Protein AF-A0A0E9PYN2-F1 (afdb_monomer_lite)

Foldseek 3Di:
DVQLVDQEAEADAD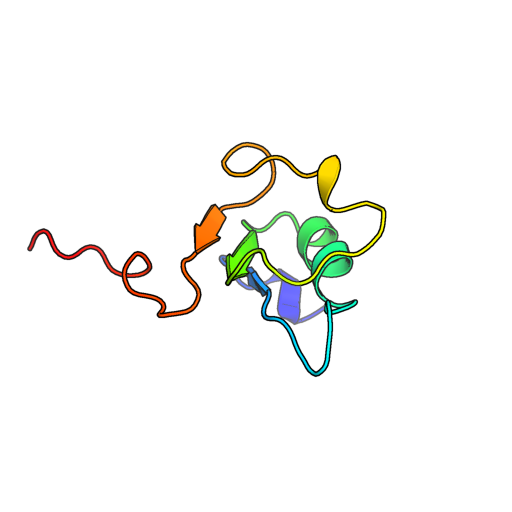VAGDPVQVVNLVSVHAYEYEDDPGDDPCVVVDDDPPRHPYAYNVNPVVDDPPD

InterPro domains:
  IPR006598 Glycosyl transferase CAP10 domain [PF05686] (2-64)
  IPR051091 Protein O-Glucosyltransferase/Glycosyltransferase 90 [PTHR12203] (2-62)

Organism: Anguilla anguilla (NCBI:txid7936)

Secondary structure (DSSP, 8-state):
-GGGGSS-EEE--SSSS-THHHHHHTT-SPEEEE-SS---TTGGGS-BTTTBEEE-TT-TTSS----

Sequence (67 aa):
MNVCYTRYLFNFRGVAASFRFKHLFLCGSPVFHVGEEWLEFFYPQLQPWVHYIPVKQDLSNLRYSHL

pLD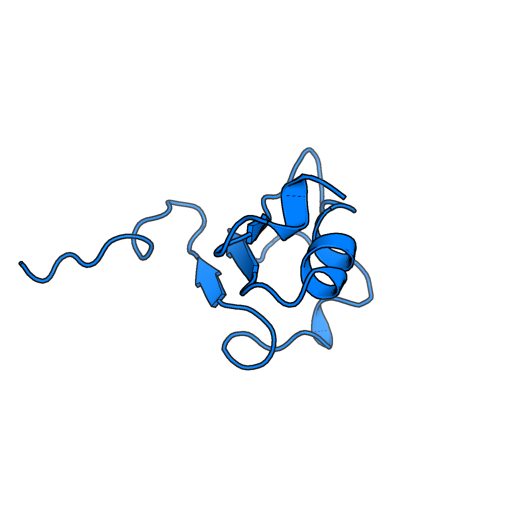DT: mean 92.28, std 12.13, range [44.94, 98.19]

Radius of gyration: 12.2 Å; chains: 1; bounding box: 31×32×27 Å

Structure (mmCIF, N/CA/C/O backbone):
data_AF-A0A0E9PYN2-F1
#
_entry.id   AF-A0A0E9PYN2-F1
#
loop_
_atom_site.group_PDB
_atom_site.id
_atom_site.type_symbol
_atom_site.label_atom_id
_atom_site.label_alt_id
_atom_site.label_comp_id
_atom_site.label_asym_id
_atom_site.label_entity_id
_atom_site.label_seq_id
_atom_site.pdbx_PDB_ins_code
_atom_site.Cartn_x
_atom_site.Cartn_y
_atom_site.Cartn_z
_atom_site.occupancy
_atom_site.B_iso_or_equiv
_atom_site.auth_seq_id
_atom_site.auth_comp_id
_atom_site.auth_asym_id
_atom_site.auth_atom_id
_atom_site.pdbx_PDB_model_num
ATOM 1 N N . MET A 1 1 ? 10.341 3.509 15.927 1.00 54.34 1 MET A N 1
ATOM 2 C CA . MET A 1 1 ? 9.238 3.885 16.840 1.00 54.34 1 MET A CA 1
ATOM 3 C C . MET A 1 1 ? 8.532 5.187 16.452 1.00 54.34 1 MET A C 1
ATOM 5 O O . MET A 1 1 ? 7.315 5.185 16.494 1.00 54.34 1 MET A O 1
ATOM 9 N N . ASN A 1 2 ? 9.211 6.251 15.990 1.00 74.56 2 ASN A N 1
ATOM 10 C CA . ASN A 1 2 ? 8.530 7.518 15.632 1.00 74.56 2 ASN A CA 1
ATOM 11 C C . ASN A 1 2 ? 7.487 7.435 14.499 1.00 74.56 2 ASN A C 1
ATOM 13 O O . ASN A 1 2 ? 6.559 8.233 14.467 1.00 74.56 2 ASN A O 1
ATOM 17 N N . VAL A 1 3 ? 7.602 6.467 13.585 1.00 84.44 3 VAL A N 1
ATOM 18 C CA . VAL A 1 3 ? 6.654 6.298 12.467 1.00 84.44 3 VAL A CA 1
ATOM 19 C C . VAL A 1 3 ? 5.254 5.890 12.950 1.00 84.44 3 VAL A C 1
A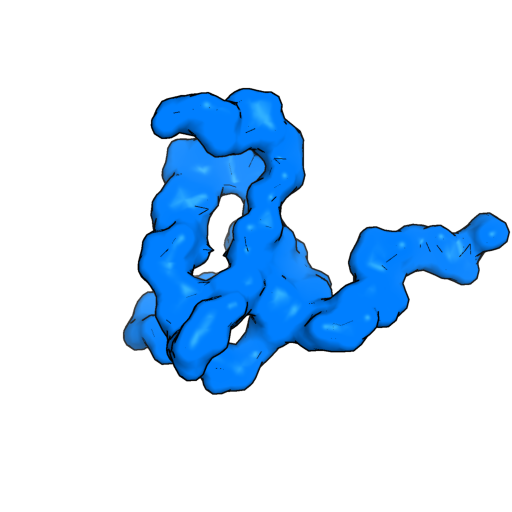TOM 21 O O . VAL A 1 3 ? 4.261 6.337 12.382 1.00 84.44 3 VAL A O 1
ATOM 24 N N . CYS A 1 4 ? 5.154 5.111 14.031 1.00 90.50 4 CYS A N 1
ATOM 25 C CA . CYS A 1 4 ? 3.881 4.543 14.477 1.00 90.50 4 CYS A CA 1
ATOM 26 C C . CYS A 1 4 ? 2.916 5.565 15.107 1.00 90.50 4 CYS A C 1
ATOM 28 O O . CYS A 1 4 ? 1.754 5.244 15.312 1.00 90.50 4 CYS A O 1
ATOM 30 N N . TYR A 1 5 ? 3.353 6.801 15.376 1.00 92.31 5 TYR A N 1
ATOM 31 C CA . TYR A 1 5 ? 2.449 7.878 15.807 1.00 92.31 5 TYR A CA 1
ATOM 32 C C . TYR A 1 5 ? 1.591 8.438 14.664 1.00 92.31 5 TYR A C 1
ATOM 34 O O . TYR A 1 5 ? 0.630 9.170 14.903 1.00 92.31 5 TYR A O 1
ATOM 42 N N . THR A 1 6 ? 1.935 8.132 13.411 1.00 92.06 6 THR A N 1
ATOM 43 C CA . THR A 1 6 ? 1.191 8.626 12.250 1.00 92.06 6 THR A CA 1
ATOM 44 C C . THR A 1 6 ? -0.009 7.732 11.948 1.00 92.06 6 THR A C 1
ATOM 46 O O . THR A 1 6 ? 0.073 6.507 12.007 1.00 92.06 6 THR A O 1
ATOM 49 N N . ARG A 1 7 ? -1.147 8.354 11.614 1.00 92.62 7 ARG A N 1
ATOM 50 C CA . ARG A 1 7 ? -2.409 7.636 11.361 1.00 92.62 7 ARG A CA 1
ATOM 51 C C . ARG A 1 7 ? -2.426 6.882 10.033 1.00 92.62 7 ARG A C 1
ATOM 53 O O . ARG A 1 7 ? -3.205 5.954 9.895 1.00 92.62 7 ARG A O 1
ATOM 60 N N . TYR A 1 8 ? -1.600 7.280 9.068 1.00 95.75 8 TYR A N 1
ATOM 61 C CA . TYR A 1 8 ? -1.590 6.711 7.722 1.00 95.75 8 TYR A CA 1
ATOM 62 C C . TYR A 1 8 ? -0.152 6.496 7.266 1.00 95.75 8 TYR A C 1
ATOM 64 O O . TYR A 1 8 ? 0.648 7.434 7.264 1.00 95.75 8 TYR A O 1
ATOM 72 N N . LEU A 1 9 ? 0.170 5.261 6.892 1.00 97.56 9 LEU A N 1
ATOM 73 C CA . LEU A 1 9 ? 1.528 4.840 6.570 1.00 97.56 9 LEU A CA 1
ATOM 74 C C . LEU A 1 9 ? 1.641 4.473 5.101 1.00 97.56 9 LEU A C 1
ATOM 76 O O . LEU A 1 9 ? 0.971 3.560 4.641 1.00 97.56 9 LEU A O 1
ATOM 80 N N . PHE A 1 10 ? 2.523 5.141 4.364 1.00 97.38 10 PHE A N 1
ATOM 81 C CA . PHE A 1 10 ? 2.716 4.857 2.946 1.00 97.38 10 PHE A CA 1
ATOM 82 C C . PHE A 1 10 ? 3.881 3.901 2.703 1.00 97.38 10 PHE A C 1
ATOM 84 O O . PHE A 1 10 ? 4.980 4.069 3.243 1.00 97.38 10 PHE A O 1
ATOM 91 N N . ASN A 1 11 ? 3.653 2.940 1.815 1.00 98.06 11 ASN A N 1
ATOM 92 C CA . ASN A 1 11 ? 4.681 2.106 1.224 1.00 98.06 11 ASN A CA 1
ATOM 93 C C . ASN A 1 11 ? 4.807 2.386 -0.275 1.00 98.06 11 ASN A C 1
ATOM 95 O O . ASN A 1 11 ? 3.842 2.249 -1.025 1.00 98.06 11 ASN A O 1
ATOM 99 N N . PHE A 1 12 ? 6.030 2.691 -0.698 1.00 97.88 12 PHE A N 1
ATOM 100 C CA . PHE A 1 12 ? 6.427 2.848 -2.092 1.00 97.88 12 PHE A CA 1
ATOM 101 C C . PHE A 1 12 ? 7.533 1.847 -2.419 1.00 97.88 12 PHE A C 1
ATOM 103 O O . PHE A 1 12 ? 8.331 1.486 -1.545 1.00 97.88 12 PHE A O 1
ATOM 110 N N . ARG A 1 13 ? 7.627 1.463 -3.693 1.00 97.12 13 ARG A N 1
ATOM 111 C CA . ARG A 1 13 ? 8.813 0.785 -4.229 1.00 97.12 13 ARG A CA 1
ATOM 112 C C . ARG A 1 13 ? 10.057 1.681 -4.158 1.00 97.12 13 ARG A C 1
ATOM 114 O O . ARG A 1 13 ? 9.952 2.906 -4.132 1.00 97.12 13 ARG A O 1
ATOM 121 N N . GLY A 1 14 ? 11.229 1.055 -4.136 1.00 95.94 14 GLY A N 1
ATOM 122 C CA . GLY A 1 14 ? 12.520 1.701 -4.381 1.00 95.94 14 GLY A CA 1
ATOM 123 C C . GLY A 1 14 ? 13.081 1.234 -5.723 1.00 95.94 14 GLY A C 1
ATOM 124 O O . GLY A 1 14 ? 12.369 1.235 -6.725 1.00 95.94 14 GLY A O 1
ATOM 125 N N . VAL A 1 15 ? 14.332 0.762 -5.722 1.00 96.94 15 VAL A N 1
ATOM 126 C CA . VAL A 1 15 ? 14.907 0.009 -6.857 1.00 96.94 15 VAL A CA 1
ATOM 127 C C . VAL A 1 15 ? 14.095 -1.265 -7.140 1.00 96.94 15 VAL A C 1
ATOM 129 O O . VAL A 1 15 ? 13.898 -1.621 -8.294 1.00 96.94 15 VAL A O 1
ATOM 132 N N . ALA A 1 16 ? 13.587 -1.907 -6.083 1.00 96.06 16 ALA A N 1
ATOM 133 C CA . ALA A 1 16 ? 12.675 -3.049 -6.118 1.00 96.06 16 ALA A CA 1
ATOM 134 C C . ALA A 1 16 ? 11.614 -2.906 -5.003 1.00 96.06 16 ALA A C 1
ATOM 136 O O . ALA A 1 16 ? 11.361 -1.794 -4.519 1.00 96.06 16 ALA A O 1
ATOM 137 N N . ALA A 1 17 ? 11.002 -4.011 -4.565 1.00 97.38 17 ALA A N 1
ATOM 138 C CA . ALA A 1 17 ? 10.129 -4.016 -3.392 1.00 97.38 17 ALA A CA 1
ATOM 139 C C . ALA A 1 17 ? 10.866 -3.476 -2.149 1.00 97.38 17 ALA A C 1
ATOM 141 O O . ALA A 1 17 ? 12.083 -3.614 -2.009 1.00 97.38 17 ALA A O 1
ATOM 142 N N . SER A 1 18 ? 10.137 -2.801 -1.257 1.00 98.00 18 SER A N 1
ATOM 143 C CA . SER A 1 18 ? 10.731 -2.150 -0.091 1.00 98.00 18 SER A CA 1
ATOM 144 C C . SER A 1 18 ? 10.532 -2.981 1.166 1.00 98.00 18 SER A C 1
ATOM 146 O O . SER A 1 18 ? 9.401 -3.171 1.611 1.00 98.00 18 SER A O 1
ATOM 148 N N . PHE A 1 19 ? 11.634 -3.292 1.855 1.00 96.94 19 PHE A N 1
ATOM 149 C CA . PHE A 1 19 ? 11.592 -3.896 3.191 1.00 96.94 19 PHE A CA 1
ATOM 150 C C . PHE A 1 19 ? 10.822 -3.062 4.219 1.00 96.94 19 PHE A C 1
ATOM 152 O O . PHE A 1 19 ? 10.504 -3.565 5.296 1.00 96.94 19 PHE A O 1
ATOM 159 N N . ARG A 1 20 ? 10.510 -1.794 3.919 1.00 96.94 20 ARG A N 1
ATOM 160 C CA . ARG A 1 20 ? 9.633 -0.963 4.745 1.00 96.94 20 ARG A CA 1
ATOM 161 C C . ARG A 1 20 ? 8.261 -1.613 4.928 1.00 96.94 20 ARG A C 1
ATOM 163 O O . ARG A 1 20 ? 7.739 -1.550 6.036 1.00 96.94 20 ARG A O 1
ATOM 170 N N . PHE A 1 21 ? 7.710 -2.248 3.892 1.00 97.62 21 PHE A N 1
ATOM 171 C CA . PHE A 1 21 ? 6.300 -2.636 3.845 1.00 97.62 21 PHE A CA 1
ATOM 172 C C . PHE A 1 21 ? 5.871 -3.483 5.044 1.00 97.62 21 PHE A C 1
ATOM 174 O O . PHE A 1 21 ? 4.963 -3.098 5.777 1.00 97.62 21 PHE A O 1
ATOM 181 N N . LYS A 1 22 ? 6.609 -4.565 5.321 1.00 96.44 22 LYS A N 1
ATOM 182 C CA . LYS A 1 22 ? 6.338 -5.465 6.453 1.00 96.44 22 LYS A CA 1
ATOM 183 C C . LYS A 1 22 ? 6.389 -4.776 7.819 1.00 96.44 22 LYS A C 1
ATOM 185 O O . LYS A 1 22 ? 5.636 -5.139 8.714 1.00 96.44 22 LYS A O 1
ATOM 190 N N . HIS A 1 23 ? 7.243 -3.766 7.982 1.00 97.00 23 HIS A N 1
ATOM 191 C CA . HIS A 1 23 ? 7.394 -3.067 9.259 1.00 97.00 23 HIS A CA 1
ATOM 192 C C . HIS A 1 23 ? 6.237 -2.103 9.542 1.00 97.00 23 HIS A C 1
ATOM 194 O O . HIS A 1 23 ? 5.941 -1.854 10.707 1.00 97.00 23 HIS A O 1
ATOM 200 N N . LEU A 1 24 ? 5.575 -1.566 8.510 1.00 97.38 24 LEU A N 1
ATOM 201 C CA . LEU A 1 24 ? 4.471 -0.616 8.696 1.00 97.38 24 LEU A CA 1
ATOM 202 C C . LEU A 1 24 ? 3.255 -1.274 9.356 1.00 97.38 24 LEU A C 1
ATOM 204 O O . LEU A 1 24 ? 2.635 -0.664 10.222 1.00 97.38 24 LEU A O 1
ATOM 208 N N . PHE A 1 25 ? 2.962 -2.531 9.014 1.00 96.62 25 PHE A N 1
ATOM 209 C CA . PHE A 1 25 ? 1.837 -3.272 9.596 1.00 96.62 25 PHE A CA 1
ATOM 210 C C . PHE A 1 25 ? 1.957 -3.452 11.114 1.00 96.62 25 PHE A C 1
ATOM 212 O O . PHE A 1 25 ? 0.950 -3.468 11.817 1.00 96.62 25 PHE A O 1
ATOM 219 N N . LEU A 1 26 ? 3.183 -3.510 11.642 1.00 96.31 26 LEU A N 1
ATOM 220 C CA . LEU A 1 26 ? 3.433 -3.652 13.079 1.00 96.31 26 LEU A CA 1
ATOM 221 C C . LEU A 1 26 ? 3.061 -2.395 13.883 1.00 96.31 26 LEU A C 1
ATOM 223 O O . LEU A 1 26 ? 2.955 -2.468 15.103 1.00 96.31 26 LEU A O 1
ATOM 227 N N . CYS A 1 27 ? 2.860 -1.249 13.225 1.00 96.00 27 CYS A N 1
ATOM 228 C CA . CYS A 1 27 ? 2.425 -0.023 13.892 1.00 96.00 27 CYS A CA 1
ATOM 229 C C . CYS A 1 27 ? 0.912 0.018 14.175 1.00 96.00 27 CYS A C 1
ATOM 231 O O . CYS A 1 27 ? 0.477 0.910 14.896 1.00 96.00 27 CYS A O 1
ATOM 233 N N . GLY A 1 28 ? 0.102 -0.874 13.589 1.00 94.00 28 GLY A N 1
ATOM 234 C CA . GLY A 1 28 ? -1.364 -0.858 13.732 1.00 94.00 28 GLY A CA 1
ATOM 235 C C . GLY A 1 28 ? -2.088 0.277 12.990 1.00 94.00 28 GLY A C 1
ATOM 236 O O . GLY A 1 28 ? -3.315 0.332 13.004 1.00 94.00 28 GLY A O 1
ATOM 237 N N . SER A 1 29 ? -1.359 1.168 12.315 1.00 96.19 29 SER A N 1
ATOM 238 C CA . SER A 1 29 ? -1.937 2.198 11.448 1.00 96.19 29 SER A CA 1
ATOM 239 C C . SER A 1 29 ? -2.256 1.637 10.056 1.00 96.19 29 SER A C 1
ATOM 241 O O . SER A 1 29 ? -1.485 0.819 9.546 1.00 96.19 29 SER A O 1
ATOM 243 N N . PRO A 1 30 ? -3.327 2.111 9.390 1.00 96.75 30 PRO A N 1
ATOM 244 C CA . PRO A 1 30 ? -3.608 1.784 7.997 1.00 96.75 30 PRO A CA 1
ATOM 245 C C . PRO A 1 30 ? -2.405 2.007 7.074 1.00 96.75 30 PRO A C 1
ATOM 247 O O . PRO A 1 30 ? -1.807 3.089 7.050 1.00 96.75 30 P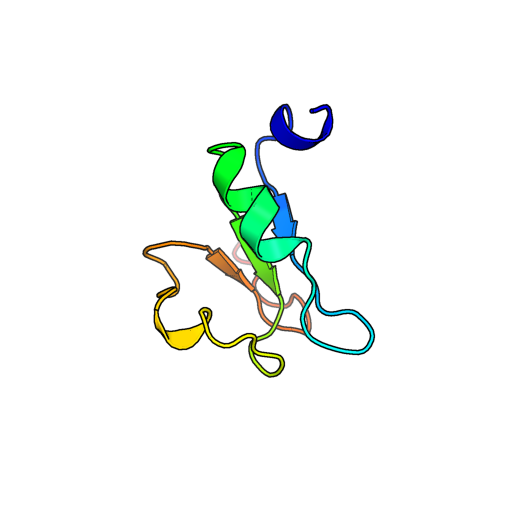RO A O 1
ATOM 250 N N . VAL A 1 31 ? -2.086 0.979 6.286 1.00 98.00 31 VAL A N 1
ATOM 251 C CA . VAL A 1 31 ? -0.997 1.012 5.306 1.00 98.00 31 VAL A CA 1
ATOM 252 C C . VAL A 1 31 ? -1.562 1.277 3.914 1.00 98.00 31 VAL A 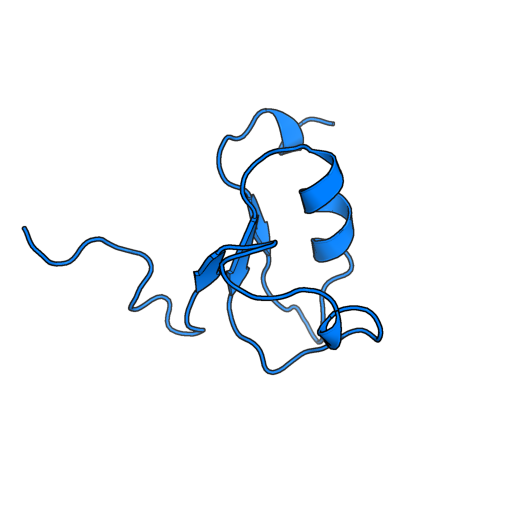C 1
ATOM 254 O O . VAL A 1 31 ? -2.426 0.546 3.443 1.00 98.00 31 VAL A O 1
ATOM 257 N N . PHE A 1 32 ? -1.054 2.305 3.245 1.00 98.00 32 PHE A N 1
ATOM 258 C CA . PHE A 1 32 ? -1.315 2.628 1.847 1.00 98.00 32 PHE A CA 1
ATOM 259 C C . PHE A 1 32 ? -0.174 2.066 1.004 1.00 98.00 32 PHE A C 1
ATOM 261 O O . PHE A 1 32 ? 0.969 2.505 1.141 1.00 98.00 32 PHE A O 1
ATOM 268 N N . HIS A 1 33 ? -0.458 1.094 0.143 1.00 98.19 33 HIS A N 1
ATOM 269 C CA . HIS A 1 33 ? 0.549 0.517 -0.744 1.00 98.19 33 HIS A CA 1
ATOM 270 C C . HIS A 1 33 ? 0.404 1.090 -2.152 1.00 98.19 33 HIS A C 1
ATOM 272 O O . HIS A 1 33 ? -0.644 0.941 -2.775 1.00 98.19 33 HIS A O 1
ATOM 278 N N . VAL A 1 34 ? 1.456 1.755 -2.632 1.00 98.06 34 VAL A N 1
ATOM 279 C CA . VAL A 1 34 ? 1.489 2.390 -3.952 1.00 98.06 34 VAL A CA 1
ATOM 280 C C . VAL A 1 34 ? 2.103 1.455 -4.992 1.00 98.06 34 VAL A C 1
ATOM 282 O O . VAL A 1 34 ? 3.273 1.078 -4.866 1.00 98.06 34 VAL A O 1
ATOM 285 N N . GLY A 1 35 ? 1.333 1.159 -6.041 1.00 95.88 35 GLY A N 1
ATOM 286 C CA . GLY A 1 35 ? 1.707 0.238 -7.118 1.00 95.88 35 GLY A CA 1
ATOM 287 C C . GLY A 1 35 ? 1.640 -1.238 -6.707 1.00 95.88 35 GLY A C 1
ATOM 288 O O . GLY A 1 35 ? 1.465 -1.560 -5.536 1.00 95.88 35 GLY A O 1
ATOM 289 N N . GLU A 1 36 ? 1.782 -2.131 -7.688 1.00 93.19 36 GLU A N 1
ATOM 290 C CA . GLU A 1 36 ? 1.637 -3.588 -7.493 1.00 93.19 36 GLU A CA 1
ATOM 291 C C . GLU A 1 36 ? 2.665 -4.436 -8.269 1.00 93.19 36 GLU A C 1
ATOM 293 O O . GLU A 1 36 ? 2.669 -5.657 -8.169 1.00 93.19 36 GLU A O 1
ATOM 298 N N . GLU A 1 37 ? 3.574 -3.803 -9.017 1.00 93.75 37 GLU A N 1
ATOM 299 C CA . GLU A 1 37 ? 4.523 -4.506 -9.898 1.00 93.75 37 GLU A CA 1
ATOM 300 C C . GLU A 1 37 ? 5.648 -5.228 -9.138 1.00 93.75 37 GLU A C 1
ATOM 302 O O . GLU A 1 37 ? 6.176 -6.237 -9.600 1.00 93.75 37 GLU A O 1
ATOM 307 N N . TRP A 1 38 ? 6.052 -4.696 -7.980 1.00 94.81 38 TRP A N 1
ATOM 308 C CA . TRP A 1 38 ? 7.221 -5.172 -7.240 1.00 94.81 38 TRP A CA 1
ATOM 309 C C . TRP A 1 38 ? 6.810 -5.975 -6.018 1.00 94.81 38 TRP A C 1
ATOM 311 O O . TRP A 1 38 ? 6.210 -5.432 -5.090 1.00 94.81 38 TRP A O 1
ATOM 321 N N . LEU A 1 39 ? 7.203 -7.248 -5.999 1.00 96.00 39 LEU A N 1
ATOM 322 C CA . LEU A 1 39 ? 6.755 -8.219 -5.009 1.00 96.00 39 LEU A CA 1
ATOM 323 C C . LEU A 1 39 ? 7.922 -8.788 -4.195 1.00 96.00 39 LEU A C 1
ATOM 325 O O . LEU A 1 39 ? 8.998 -9.066 -4.724 1.00 96.00 39 LEU A O 1
ATOM 329 N N . GLU A 1 40 ? 7.674 -9.022 -2.908 1.00 97.69 40 GLU A N 1
ATOM 330 C CA . GLU A 1 40 ? 8.406 -10.014 -2.111 1.00 97.69 40 GLU A CA 1
ATOM 331 C C . GLU A 1 40 ? 7.541 -11.279 -1.969 1.00 97.69 40 GLU A C 1
ATOM 333 O O . GLU A 1 40 ? 6.330 -11.244 -2.188 1.00 97.69 40 GLU A O 1
ATOM 338 N N . PHE A 1 41 ? 8.137 -12.400 -1.548 1.00 97.75 41 PHE A N 1
ATOM 339 C CA . PHE A 1 41 ? 7.460 -13.706 -1.478 1.00 97.75 41 PHE A CA 1
ATOM 340 C C . PHE A 1 41 ? 6.148 -13.715 -0.665 1.00 97.75 41 PHE A C 1
ATOM 342 O O . PHE A 1 41 ? 5.283 -14.550 -0.909 1.00 97.75 41 PHE A O 1
ATOM 349 N N . PHE A 1 42 ? 5.990 -12.803 0.301 1.00 96.94 42 PHE A N 1
ATOM 350 C CA . PHE A 1 42 ? 4.808 -12.719 1.166 1.00 96.94 42 PHE A CA 1
ATOM 351 C C . PHE A 1 42 ? 3.684 -11.837 0.603 1.00 96.94 42 PHE A C 1
ATOM 353 O O . PHE A 1 42 ? 2.562 -11.893 1.104 1.00 96.94 42 PHE A O 1
ATOM 360 N N . TYR A 1 43 ? 3.949 -11.030 -0.428 1.00 97.44 43 TYR A N 1
ATOM 361 C CA . TYR A 1 43 ? 2.965 -10.092 -0.976 1.00 97.44 43 TYR A CA 1
ATOM 362 C C . TYR A 1 43 ? 1.689 -10.780 -1.486 1.00 97.44 43 TYR A C 1
ATOM 364 O O . TYR A 1 43 ? 0.617 -10.269 -1.182 1.00 97.44 43 TYR A O 1
ATOM 372 N N . PRO A 1 44 ? 1.737 -11.945 -2.168 1.00 97.06 44 PRO A N 1
ATOM 373 C CA . PRO A 1 44 ? 0.520 -12.610 -2.643 1.00 97.06 44 PRO A CA 1
ATOM 374 C C . PRO A 1 44 ? -0.460 -13.025 -1.535 1.00 97.06 44 PRO A C 1
ATOM 376 O O . PRO A 1 44 ? -1.632 -13.265 -1.809 1.00 97.06 44 PRO A O 1
ATOM 379 N N . GLN A 1 45 ? -0.001 -13.128 -0.283 1.00 98.12 45 GLN A N 1
ATOM 380 C CA . GLN A 1 45 ? -0.869 -13.401 0.868 1.00 98.12 45 GLN A CA 1
ATOM 381 C C . GLN A 1 45 ? -1.498 -12.119 1.442 1.00 98.12 45 GLN A C 1
ATOM 383 O O . GLN A 1 45 ? -2.494 -12.188 2.160 1.00 98.12 45 GLN A O 1
ATOM 388 N N . LEU A 1 46 ? -0.970 -10.940 1.099 1.00 98.12 46 LEU A N 1
ATOM 389 C CA . LEU A 1 46 ? -1.538 -9.650 1.472 1.00 98.12 46 LEU A CA 1
ATOM 390 C C . LEU A 1 46 ? -2.599 -9.236 0.450 1.00 98.12 46 LEU A C 1
ATOM 392 O O . LEU A 1 46 ? -2.301 -8.799 -0.654 1.00 98.12 46 LEU A O 1
ATOM 396 N N . GLN A 1 47 ? -3.860 -9.358 0.848 1.00 97.62 47 GLN A N 1
ATOM 397 C CA . GLN A 1 47 ? -5.006 -8.956 0.033 1.00 97.62 47 GLN A CA 1
ATOM 398 C C . GLN A 1 47 ? -5.308 -7.444 0.148 1.00 97.62 47 GLN A C 1
ATOM 400 O O . GLN A 1 47 ? -5.412 -6.943 1.280 1.00 97.62 47 GLN A O 1
ATOM 405 N N . PRO A 1 48 ? -5.495 -6.722 -0.977 1.00 97.38 48 PRO A N 1
ATOM 406 C CA . PRO A 1 48 ? -5.927 -5.325 -0.972 1.00 97.38 48 PRO A CA 1
ATOM 407 C C . PRO A 1 48 ? -7.316 -5.188 -0.336 1.00 97.38 48 PRO A C 1
ATOM 409 O O . PRO A 1 48 ? -8.140 -6.095 -0.426 1.00 97.38 48 PRO A O 1
ATOM 412 N N . TRP A 1 49 ? -7.568 -4.062 0.332 1.00 97.25 49 TRP A N 1
ATOM 413 C CA . TRP A 1 49 ? -8.782 -3.758 1.111 1.00 97.25 49 TRP A CA 1
ATOM 414 C C . TRP A 1 49 ? -9.046 -4.646 2.336 1.00 97.25 49 TRP A C 1
ATOM 416 O O . TRP A 1 49 ? -9.888 -4.297 3.157 1.00 97.25 49 TRP A O 1
ATOM 426 N N . VAL A 1 50 ? -8.299 -5.739 2.504 1.00 98.00 50 VAL A N 1
ATOM 427 C CA . VAL A 1 50 ? -8.301 -6.564 3.722 1.00 98.00 50 VAL A CA 1
ATOM 428 C C . VAL A 1 50 ? -7.132 -6.181 4.624 1.00 98.00 50 VAL A C 1
ATOM 430 O O . VAL A 1 50 ? -7.323 -5.919 5.807 1.00 98.00 50 VAL A O 1
ATOM 433 N N . HIS A 1 51 ? -5.921 -6.120 4.064 1.00 98.06 51 HIS A N 1
ATOM 434 C CA . HIS A 1 51 ? -4.698 -5.873 4.835 1.00 98.06 51 HIS A CA 1
ATOM 435 C C . HIS A 1 51 ? -4.134 -4.464 4.622 1.00 98.06 51 HIS A C 1
ATOM 437 O O . HIS A 1 51 ? -3.516 -3.910 5.526 1.00 98.06 51 HIS A O 1
ATOM 443 N N . TYR A 1 52 ? -4.329 -3.872 3.441 1.00 98.00 52 TYR A N 1
ATOM 444 C CA . TYR A 1 52 ? -3.815 -2.545 3.091 1.00 98.00 52 TYR A CA 1
ATOM 445 C C . TYR A 1 52 ? -4.737 -1.821 2.100 1.00 98.00 52 TYR A C 1
ATOM 447 O O . TYR A 1 52 ? -5.567 -2.442 1.436 1.00 98.00 52 TYR A O 1
ATOM 455 N N . ILE A 1 53 ? -4.565 -0.507 1.970 1.00 97.69 53 ILE A N 1
ATOM 456 C CA . ILE A 1 53 ? -5.280 0.347 1.016 1.00 97.69 53 ILE A CA 1
ATOM 457 C C . ILE A 1 53 ? -4.455 0.439 -0.279 1.00 97.69 53 ILE A C 1
ATOM 459 O O . ILE A 1 53 ? -3.342 0.974 -0.240 1.00 97.69 53 ILE A O 1
ATOM 463 N N . PRO A 1 54 ? -4.938 -0.085 -1.421 1.00 97.62 54 PRO A N 1
ATOM 464 C CA . PRO A 1 54 ? -4.213 -0.005 -2.683 1.00 97.62 54 PRO A CA 1
ATOM 465 C C . PRO A 1 54 ? -4.287 1.406 -3.282 1.00 97.62 54 PRO A C 1
ATOM 467 O O . PRO A 1 54 ? -5.358 2.002 -3.429 1.00 97.62 54 PRO A O 1
ATOM 470 N N . VAL A 1 55 ? -3.133 1.927 -3.681 1.00 97.31 55 VAL A N 1
ATOM 471 C CA . VAL A 1 55 ? -2.985 3.228 -4.336 1.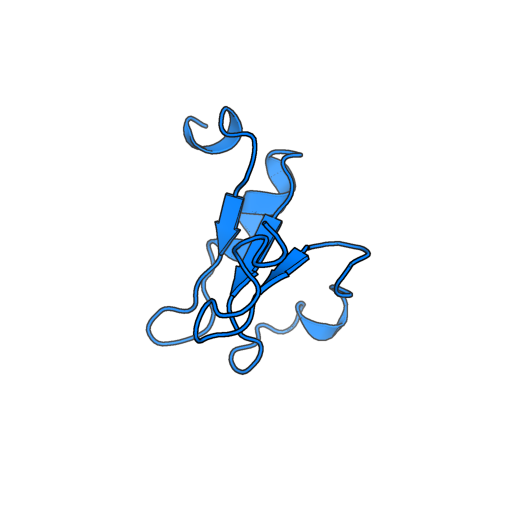00 97.31 55 VAL A CA 1
ATOM 472 C C . VAL A 1 55 ? -2.332 3.013 -5.696 1.00 97.31 55 VAL A C 1
ATOM 474 O O . VAL A 1 55 ? -1.325 2.313 -5.814 1.00 97.31 55 VAL A O 1
ATOM 477 N N . LYS A 1 56 ? -2.898 3.621 -6.739 1.00 95.94 56 LYS A N 1
ATOM 478 C CA . LYS A 1 56 ? -2.333 3.571 -8.088 1.00 95.94 56 LYS A CA 1
ATOM 479 C C . LYS A 1 56 ? -0.954 4.226 -8.113 1.00 95.94 56 LYS A C 1
ATOM 481 O O . LYS A 1 56 ? -0.692 5.171 -7.372 1.00 95.94 56 LYS A O 1
ATOM 486 N N . GLN A 1 57 ? -0.077 3.746 -8.992 1.00 95.56 57 GLN A N 1
ATOM 487 C CA . GLN A 1 57 ? 1.294 4.257 -9.107 1.00 95.56 57 GLN A CA 1
ATOM 488 C C . GLN A 1 57 ? 1.356 5.751 -9.465 1.00 95.56 57 GLN A C 1
ATOM 490 O O . GLN A 1 57 ? 2.269 6.446 -9.029 1.00 95.56 57 GLN A O 1
ATOM 495 N N . ASP A 1 58 ? 0.378 6.245 -10.221 1.00 94.81 58 ASP A N 1
ATOM 496 C CA . ASP A 1 58 ? 0.220 7.656 -10.589 1.00 94.81 58 ASP A CA 1
ATOM 497 C C . ASP A 1 58 ? -0.487 8.499 -9.508 1.00 94.81 58 ASP A C 1
ATOM 499 O O . ASP A 1 58 ? -0.717 9.691 -9.703 1.00 94.81 58 ASP A O 1
ATOM 503 N N . LEU A 1 59 ? -0.833 7.889 -8.368 1.00 94.56 59 LEU A N 1
ATOM 504 C CA . LEU A 1 59 ? -1.555 8.489 -7.243 1.00 94.56 59 LEU A CA 1
ATOM 505 C C . LEU A 1 59 ? -2.948 9.033 -7.602 1.00 94.56 59 LEU A C 1
ATOM 507 O O . LEU A 1 59 ? -3.547 9.758 -6.800 1.00 94.56 59 LEU A O 1
ATOM 511 N N . SER A 1 60 ? -3.508 8.661 -8.759 1.00 93.75 60 SER A N 1
ATOM 512 C CA . SER A 1 60 ? -4.750 9.262 -9.261 1.00 93.75 60 SER A CA 1
ATOM 513 C C . SER A 1 60 ? -5.969 8.968 -8.378 1.00 93.75 60 SER A C 1
ATOM 515 O O . SER A 1 60 ? -6.969 9.675 -8.456 1.00 93.75 60 SER A O 1
ATOM 517 N N . ASN A 1 61 ? -5.909 7.916 -7.557 1.00 92.00 61 ASN A N 1
ATOM 518 C CA . ASN A 1 61 ? -6.974 7.501 -6.644 1.00 92.00 61 ASN A CA 1
ATOM 519 C C . ASN A 1 61 ? -6.705 7.877 -5.177 1.00 92.00 61 ASN A C 1
ATOM 521 O O . ASN A 1 61 ? -7.408 7.393 -4.293 1.00 92.00 61 ASN A O 1
ATOM 525 N N . LEU A 1 62 ? -5.684 8.696 -4.897 1.00 90.56 62 LEU A N 1
ATOM 526 C CA . LEU A 1 62 ? -5.332 9.061 -3.523 1.00 90.56 62 LEU A CA 1
ATOM 527 C C . LEU A 1 62 ? -6.214 10.183 -2.955 1.00 90.56 62 LEU A C 1
ATOM 529 O O . LEU A 1 62 ? -6.390 10.291 -1.743 1.00 90.56 62 LEU A O 1
ATOM 533 N N . ARG A 1 63 ? -6.755 11.039 -3.826 1.00 84.31 63 ARG A N 1
ATOM 534 C CA . ARG A 1 63 ? -7.567 12.196 -3.444 1.00 84.31 63 ARG A CA 1
ATOM 535 C C . ARG A 1 63 ? -9.041 11.906 -3.720 1.00 84.31 63 ARG A C 1
ATOM 537 O O . ARG A 1 63 ? -9.374 11.345 -4.757 1.00 84.31 63 ARG A O 1
ATOM 544 N N . TYR A 1 64 ? -9.924 12.341 -2.824 1.00 61.75 64 TYR A N 1
ATOM 545 C CA . TYR A 1 64 ? -11.351 12.450 -3.132 1.00 61.75 64 TYR A CA 1
ATOM 546 C C . TYR A 1 64 ? -11.522 13.547 -4.195 1.00 61.75 64 TYR A C 1
ATOM 548 O O . TYR A 1 64 ? -11.284 14.717 -3.903 1.00 61.75 64 TYR A O 1
ATOM 556 N N . SER A 1 65 ? -11.881 13.179 -5.426 1.00 52.16 65 SER A N 1
ATOM 557 C CA . SER A 1 65 ? -12.129 14.102 -6.549 1.00 52.16 65 SER A CA 1
ATOM 558 C C . SER A 1 65 ? -13.623 14.326 -6.832 1.00 52.16 65 SER A C 1
ATOM 560 O O . SER A 1 65 ? -13.998 14.692 -7.940 1.00 52.16 65 SER A O 1
ATOM 562 N N . HIS A 1 66 ? -14.483 14.127 -5.828 1.00 47.19 66 HIS A N 1
ATOM 563 C CA . HIS A 1 66 ? -15.932 14.364 -5.915 1.00 47.19 66 HIS A CA 1
ATOM 564 C C . HIS A 1 66 ? -16.421 15.542 -5.049 1.00 47.19 66 HIS A C 1
ATOM 566 O O . HIS A 1 66 ? -17.551 15.522 -4.565 1.00 47.19 66 HIS A O 1
ATOM 572 N N . LEU A 1 67 ? -15.579 16.566 -4.875 1.00 44.94 67 LEU A N 1
ATOM 573 C CA . LEU A 1 67 ? -15.980 17.921 -4.479 1.00 44.94 67 LEU A CA 1
ATOM 574 C C . LEU A 1 67 ? -15.339 18.928 -5.434 1.00 44.94 67 LEU A C 1
ATOM 576 O O . LEU A 1 67 ? -14.117 18.784 -5.672 1.00 44.94 67 LEU A O 1
#